Protein AF-A0A5J4TTJ8-F1 (afdb_monomer_lite)

pLDDT: mean 82.81, std 14.74, range [42.41, 96.12]

Organism: NCBI:txid222440

Foldseek 3Di:
DPDDDDPDDDPVVVVVVVVVVVCV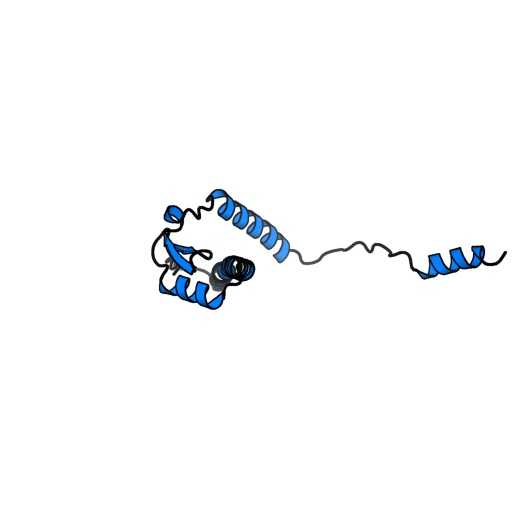LVVQCVVCVVLVHDSVLQVVCCVPPVPDPQWHQDSVVRDTDRCVVVVNDDDPVVVVVVVVVVCVVVVVVVPDPDDDDDDDPPPPVVVVVVVVVVVVPD

InterPro domains:
  IPR001844 Chaperonin Cpn60/GroEL [PTHR45633] (11-105)
  IPR002423 Chaperonin Cpn60/GroEL/TCP-1 family [PF00118] (11-102)
  IPR027413 GroEL-like equatorial domain superfamily [G3DSA:1.10.560.10] (2-104)
  IPR027413 GroEL-like equatorial domain superfamily [SSF48592] (6-100)

Structure (mmCIF, N/CA/C/O backbone):
data_AF-A0A5J4TTJ8-F1
#
_entry.id   AF-A0A5J4TTJ8-F1
#
loop_
_atom_site.group_PDB
_atom_site.id
_atom_site.type_symbol
_atom_site.label_atom_id
_atom_site.label_alt_id
_atom_site.label_comp_id
_atom_site.label_asym_id
_atom_site.label_entity_id
_atom_site.label_seq_id
_atom_site.pdbx_PDB_ins_code
_atom_site.Cartn_x
_atom_site.Cartn_y
_atom_site.Cartn_z
_atom_site.occupancy
_atom_site.B_iso_or_equiv
_atom_site.auth_seq_id
_atom_site.auth_comp_id
_atom_site.auth_asym_id
_atom_site.auth_atom_id
_atom_site.pdbx_PDB_model_num
ATOM 1 N N . LEU A 1 1 ? 5.135 -0.597 12.275 1.00 42.41 1 LEU A N 1
ATOM 2 C CA . LEU A 1 1 ? 6.526 -0.315 11.811 1.00 42.41 1 LEU A CA 1
ATOM 3 C C . LEU A 1 1 ? 7.182 -1.576 11.222 1.00 42.41 1 LEU A C 1
ATOM 5 O O . LEU A 1 1 ? 7.547 -2.473 11.972 1.00 42.41 1 LEU A O 1
ATOM 9 N N . PHE A 1 2 ? 7.329 -1.664 9.894 1.00 44.56 2 PHE A N 1
ATOM 10 C CA . PHE A 1 2 ? 7.952 -2.806 9.199 1.00 44.56 2 PHE A CA 1
ATOM 11 C C . PHE A 1 2 ? 9.466 -2.868 9.456 1.00 44.56 2 PHE A C 1
ATOM 13 O O . PHE A 1 2 ? 10.259 -2.269 8.729 1.00 44.56 2 PHE A O 1
ATOM 20 N N . ARG A 1 3 ? 9.886 -3.577 10.505 1.00 44.03 3 ARG A N 1
ATOM 21 C CA . ARG A 1 3 ? 11.300 -3.721 10.870 1.00 44.03 3 ARG A CA 1
ATOM 22 C C . ARG A 1 3 ? 11.711 -5.188 10.767 1.00 44.03 3 ARG A C 1
ATOM 24 O O . ARG A 1 3 ? 11.663 -5.922 11.744 1.00 44.03 3 ARG A O 1
ATOM 31 N N . THR A 1 4 ? 12.101 -5.605 9.564 1.00 47.59 4 THR A N 1
ATOM 32 C CA . THR A 1 4 ? 12.743 -6.908 9.338 1.00 47.59 4 THR A CA 1
ATOM 33 C C . THR A 1 4 ? 14.256 -6.728 9.326 1.00 47.59 4 THR A C 1
ATOM 35 O O . THR A 1 4 ? 14.787 -5.951 8.527 1.00 47.59 4 THR A O 1
ATOM 38 N N . THR A 1 5 ? 14.915 -7.441 10.236 1.00 55.84 5 THR A N 1
ATOM 39 C CA . THR A 1 5 ? 16.360 -7.667 10.342 1.00 55.84 5 THR A CA 1
ATOM 40 C C . THR A 1 5 ? 16.838 -8.444 9.119 1.00 55.84 5 THR A C 1
ATOM 42 O O . THR A 1 5 ? 16.422 -9.587 8.955 1.00 55.84 5 THR A O 1
ATOM 45 N N . ILE A 1 6 ? 17.666 -7.842 8.262 1.00 54.94 6 ILE A N 1
ATOM 46 C CA . ILE A 1 6 ? 18.455 -8.548 7.242 1.00 54.94 6 ILE A CA 1
ATOM 47 C C . ILE A 1 6 ? 19.762 -7.768 7.072 1.00 54.94 6 ILE A C 1
ATOM 49 O O . ILE A 1 6 ? 19.739 -6.597 6.690 1.00 54.94 6 ILE A O 1
ATOM 53 N N . ASP A 1 7 ? 20.860 -8.423 7.429 1.00 57.97 7 ASP A N 1
ATOM 54 C CA . ASP A 1 7 ? 22.238 -7.973 7.253 1.00 57.97 7 ASP A CA 1
ATOM 55 C C . ASP A 1 7 ? 22.674 -8.129 5.772 1.00 57.97 7 ASP A C 1
ATOM 57 O O . ASP A 1 7 ? 22.220 -9.050 5.094 1.00 57.97 7 ASP A O 1
ATOM 61 N N . ASP A 1 8 ? 23.556 -7.234 5.300 1.00 54.06 8 ASP A N 1
ATOM 62 C CA . ASP A 1 8 ? 24.273 -7.238 4.000 1.00 54.06 8 ASP A CA 1
ATOM 63 C C . ASP A 1 8 ? 23.472 -7.036 2.691 1.00 54.06 8 ASP A C 1
ATOM 65 O O . ASP A 1 8 ? 23.517 -7.853 1.774 1.00 54.06 8 ASP A O 1
ATOM 69 N N . TYR A 1 9 ? 22.831 -5.872 2.531 1.00 55.09 9 TYR A N 1
ATOM 70 C CA . TYR A 1 9 ? 22.408 -5.369 1.214 1.00 55.09 9 TYR A CA 1
ATOM 71 C C . TYR A 1 9 ? 23.386 -4.305 0.695 1.00 55.09 9 TYR A C 1
ATOM 73 O O . TYR A 1 9 ? 23.791 -3.409 1.446 1.00 55.09 9 TYR A O 1
ATOM 81 N N . ALA A 1 10 ? 23.746 -4.367 -0.593 1.00 69.75 10 ALA A N 1
ATOM 82 C CA . ALA A 1 10 ? 24.451 -3.264 -1.244 1.00 69.75 10 ALA A CA 1
ATOM 83 C C . ALA A 1 10 ? 23.554 -2.013 -1.189 1.00 69.75 10 ALA A C 1
ATOM 85 O O . ALA A 1 10 ? 22.332 -2.124 -1.249 1.00 69.75 10 ALA A O 1
ATOM 86 N N . ASN A 1 11 ? 24.139 -0.822 -1.051 1.00 78.62 11 ASN A N 1
ATOM 87 C CA . ASN A 1 11 ? 23.424 0.441 -0.799 1.00 78.62 11 ASN A CA 1
ATOM 88 C C . ASN A 1 11 ? 22.179 0.672 -1.699 1.00 78.62 11 ASN A C 1
ATOM 90 O O . ASN A 1 11 ? 21.182 1.239 -1.257 1.00 78.62 11 ASN A O 1
ATOM 94 N N . ASP A 1 12 ? 22.207 0.172 -2.935 1.00 81.00 12 ASP A N 1
ATOM 95 C CA . ASP A 1 12 ? 21.116 0.290 -3.911 1.00 81.00 12 ASP A CA 1
ATOM 96 C C . ASP A 1 12 ? 19.888 -0.576 -3.573 1.00 81.00 12 ASP A C 1
ATOM 98 O O . ASP A 1 12 ? 18.749 -0.168 -3.803 1.00 81.00 12 ASP A O 1
ATOM 102 N N . GLU A 1 13 ? 20.083 -1.755 -2.982 1.00 85.69 13 GLU A N 1
ATOM 103 C CA . GLU A 1 13 ? 18.986 -2.635 -2.559 1.00 85.69 13 GLU A CA 1
ATOM 104 C C . GLU A 1 13 ? 18.261 -2.063 -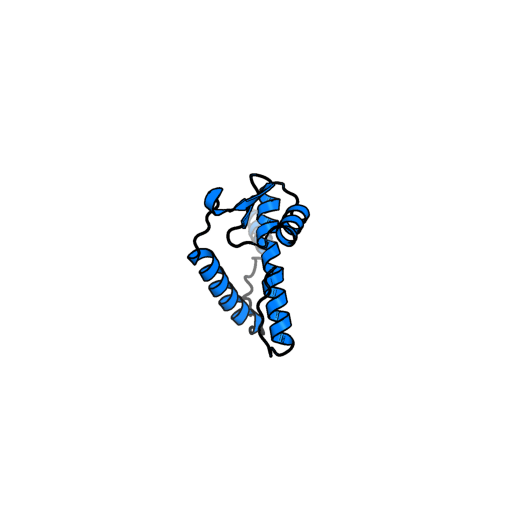1.333 1.00 85.69 13 GLU A C 1
ATOM 106 O O . GLU A 1 13 ? 17.035 -2.166 -1.228 1.00 85.69 13 GLU A O 1
ATOM 111 N N . LEU A 1 14 ? 18.996 -1.389 -0.440 1.00 86.88 14 LEU A N 1
ATOM 112 C CA . LEU A 1 14 ? 18.410 -0.637 0.673 1.00 86.88 14 LEU A CA 1
ATOM 113 C C . LEU A 1 14 ? 17.536 0.511 0.161 1.00 86.88 14 LEU A C 1
ATOM 115 O O . LEU A 1 14 ? 16.390 0.640 0.594 1.00 86.88 14 LEU A O 1
ATOM 119 N N . LEU A 1 15 ? 18.035 1.286 -0.804 1.00 88.00 15 LEU A N 1
ATOM 120 C CA . LEU A 1 15 ? 17.258 2.350 -1.438 1.00 88.00 15 LEU A CA 1
ATOM 121 C C . LEU A 1 15 ? 15.996 1.794 -2.119 1.00 88.00 15 LEU A C 1
ATOM 123 O O . LEU A 1 15 ? 14.902 2.330 -1.938 1.00 88.00 15 LEU A O 1
ATOM 127 N N . GLY A 1 16 ? 16.119 0.687 -2.858 1.00 88.56 16 GLY A N 1
ATOM 128 C CA . GLY A 1 16 ? 14.978 0.016 -3.485 1.00 88.56 16 GLY A CA 1
ATOM 129 C C . GLY A 1 16 ? 13.920 -0.422 -2.468 1.00 88.56 16 GLY A C 1
ATOM 130 O O . GLY A 1 16 ? 12.726 -0.181 -2.665 1.00 88.56 16 GLY A O 1
ATOM 131 N N . LYS A 1 17 ? 14.349 -1.003 -1.341 1.00 89.69 17 LYS A N 1
ATOM 132 C CA . LYS A 1 17 ? 13.462 -1.372 -0.228 1.00 89.69 17 LYS A CA 1
ATOM 133 C C . LYS A 1 17 ? 12.720 -0.158 0.331 1.00 89.69 17 LYS A C 1
ATOM 135 O O . LYS A 1 17 ? 11.509 -0.240 0.536 1.00 89.69 17 LYS A O 1
ATOM 140 N N . GLU A 1 18 ? 13.416 0.949 0.576 1.00 91.12 18 GLU A N 1
ATOM 141 C CA . GLU A 1 18 ? 12.795 2.174 1.092 1.00 91.12 18 GLU A CA 1
ATOM 142 C C . GLU A 1 18 ? 11.748 2.735 0.125 1.00 91.12 18 GLU A C 1
ATOM 144 O O . GLU A 1 18 ? 10.650 3.090 0.555 1.00 91.12 18 GLU A O 1
ATOM 149 N N . ILE A 1 19 ? 12.033 2.742 -1.181 1.00 91.50 19 ILE A N 1
ATOM 150 C CA . ILE A 1 19 ? 11.075 3.177 -2.209 1.00 91.50 19 ILE A CA 1
ATOM 151 C C . ILE A 1 19 ? 9.799 2.327 -2.157 1.00 91.50 19 ILE A C 1
ATOM 153 O O . ILE A 1 19 ? 8.693 2.873 -2.152 1.00 91.50 19 ILE A O 1
ATOM 157 N N . VAL A 1 20 ? 9.935 0.998 -2.081 1.00 91.38 20 VAL A N 1
ATOM 158 C CA . VAL A 1 20 ? 8.780 0.090 -2.011 1.00 91.38 20 VAL A CA 1
ATOM 159 C C . VAL A 1 20 ? 7.972 0.326 -0.737 1.00 91.38 20 VAL A C 1
ATOM 161 O O . VAL A 1 20 ? 6.748 0.429 -0.818 1.00 91.38 20 VAL A O 1
ATOM 164 N N . ILE A 1 21 ? 8.622 0.470 0.422 1.00 90.56 21 ILE A N 1
ATOM 165 C CA . ILE A 1 21 ? 7.931 0.752 1.691 1.00 90.56 21 ILE A CA 1
ATOM 166 C C . ILE A 1 21 ? 7.170 2.079 1.605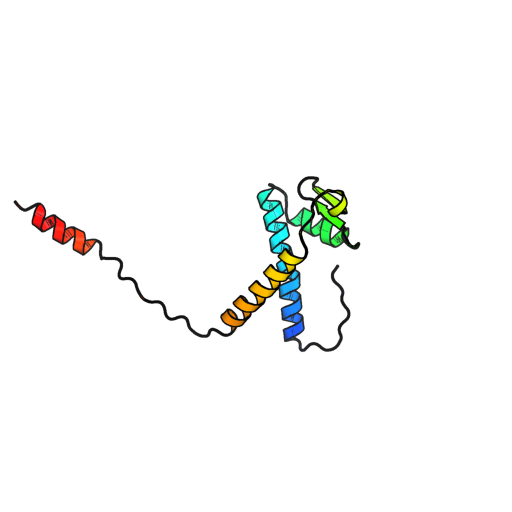 1.00 90.56 21 ILE A C 1
ATOM 168 O O . ILE A 1 21 ? 5.981 2.121 1.917 1.00 90.56 21 ILE A O 1
ATOM 172 N N . ASN A 1 22 ? 7.813 3.137 1.111 1.00 91.56 22 ASN A N 1
ATOM 173 C CA . ASN A 1 22 ? 7.196 4.457 0.985 1.00 91.56 22 ASN A CA 1
ATOM 174 C C . ASN A 1 22 ? 6.022 4.461 -0.008 1.00 91.56 22 ASN A C 1
ATOM 176 O O . ASN A 1 22 ? 5.061 5.211 0.164 1.00 91.56 22 ASN A O 1
ATOM 180 N N . SER A 1 23 ? 6.047 3.598 -1.026 1.00 92.69 23 SER A N 1
ATOM 181 C CA . SER A 1 23 ? 4.934 3.483 -1.976 1.00 92.69 23 SER A CA 1
ATOM 182 C C . SER A 1 23 ? 3.621 3.023 -1.324 1.00 92.69 23 SER A C 1
ATOM 184 O O . SER A 1 23 ? 2.545 3.351 -1.828 1.00 92.69 23 SER A O 1
ATOM 186 N N . LEU A 1 24 ? 3.678 2.336 -0.174 1.00 89.69 24 LEU A N 1
ATOM 187 C CA . LEU A 1 24 ? 2.495 1.851 0.548 1.00 89.69 24 LEU A CA 1
ATOM 188 C C . LEU A 1 24 ? 1.631 2.983 1.130 1.00 89.69 24 LEU A C 1
ATOM 190 O O . LEU A 1 24 ? 0.455 2.759 1.423 1.00 89.69 24 LEU A O 1
ATOM 194 N N . TYR A 1 25 ? 2.158 4.207 1.235 1.00 92.12 25 TYR A N 1
ATOM 195 C CA . TYR A 1 25 ? 1.357 5.374 1.613 1.00 92.12 25 TYR A CA 1
ATOM 196 C C . TYR A 1 25 ? 0.403 5.832 0.501 1.00 92.12 25 TYR A C 1
ATOM 198 O O . TYR A 1 25 ? -0.627 6.449 0.788 1.00 92.12 25 TYR A O 1
ATOM 206 N N . ALA A 1 26 ? 0.700 5.531 -0.767 1.00 94.25 26 ALA A N 1
ATOM 207 C CA . ALA A 1 26 ? -0.140 5.958 -1.884 1.00 94.25 26 ALA A CA 1
ATOM 208 C C . ALA A 1 26 ? -1.537 5.296 -1.867 1.00 94.25 26 ALA A C 1
ATOM 210 O O . ALA A 1 26 ? -2.523 6.031 -1.964 1.00 94.25 26 ALA A O 1
ATOM 211 N N . PRO A 1 27 ? -1.680 3.966 -1.665 1.00 91.88 27 PRO A N 1
ATOM 212 C CA . PRO A 1 27 ? -2.987 3.328 -1.518 1.00 91.88 27 PRO A CA 1
ATOM 213 C C . PRO A 1 27 ? -3.855 3.944 -0.417 1.00 91.88 27 PRO A C 1
ATOM 215 O O . PRO A 1 27 ? -4.991 4.330 -0.684 1.00 91.88 27 PRO A O 1
ATOM 218 N N . ILE A 1 28 ? -3.329 4.093 0.804 1.00 92.00 28 ILE A N 1
ATOM 219 C CA . ILE A 1 28 ? -4.112 4.644 1.920 1.00 92.00 28 ILE A CA 1
ATOM 220 C C . ILE A 1 28 ? -4.492 6.106 1.678 1.00 92.00 28 ILE A C 1
ATOM 222 O O . ILE A 1 28 ? -5.618 6.506 1.975 1.00 92.00 28 ILE A O 1
ATOM 226 N N . THR A 1 29 ? -3.596 6.879 1.059 1.00 94.81 29 THR A N 1
ATOM 227 C CA . THR A 1 29 ? -3.880 8.256 0.646 1.00 94.81 29 THR A CA 1
ATOM 228 C C . THR A 1 29 ? -5.055 8.297 -0.319 1.00 94.81 29 THR A C 1
ATOM 230 O O . THR A 1 29 ? -5.994 9.060 -0.104 1.00 94.81 29 THR A O 1
ATOM 233 N N . GLN A 1 30 ? -5.051 7.436 -1.337 1.00 96.12 30 GLN A N 1
ATOM 234 C CA . GLN A 1 30 ? -6.134 7.379 -2.313 1.00 96.12 30 GLN A CA 1
ATOM 235 C C . GLN A 1 30 ? -7.466 6.967 -1.673 1.00 96.12 30 GLN A C 1
ATOM 237 O O . GLN A 1 30 ? -8.497 7.559 -1.990 1.00 96.12 30 GLN A O 1
ATOM 242 N N . ILE A 1 31 ? -7.460 5.996 -0.754 1.00 93.44 31 ILE A N 1
ATOM 243 C CA . ILE A 1 31 ? -8.674 5.580 -0.033 1.00 93.44 31 ILE A CA 1
ATOM 244 C C . ILE A 1 31 ? -9.218 6.745 0.806 1.00 93.44 31 ILE A C 1
ATOM 246 O O . ILE A 1 31 ? -10.417 7.012 0.766 1.00 93.44 31 ILE A O 1
ATOM 250 N N . CYS A 1 32 ? -8.350 7.471 1.518 1.00 94.56 32 CYS A N 1
ATOM 251 C CA . CYS A 1 32 ? -8.753 8.628 2.317 1.00 94.56 32 CYS A CA 1
ATOM 252 C C . CYS A 1 32 ? -9.348 9.741 1.450 1.00 94.56 32 CYS A C 1
ATOM 254 O O . CYS A 1 32 ? -10.417 10.249 1.777 1.00 94.56 32 CYS A O 1
ATOM 256 N N . LEU A 1 33 ? -8.705 10.074 0.326 1.00 95.69 33 LEU A N 1
ATOM 257 C CA . LEU A 1 33 ? -9.208 11.083 -0.611 1.00 95.69 33 LEU A CA 1
ATOM 258 C C . LEU A 1 33 ? -10.572 10.697 -1.191 1.00 95.69 33 LEU A C 1
ATOM 260 O O . LEU A 1 33 ? -11.462 11.535 -1.256 1.00 95.69 33 LEU A O 1
ATOM 264 N N . ASN A 1 34 ? -10.767 9.425 -1.548 1.00 94.88 34 ASN A N 1
ATOM 265 C CA . ASN A 1 34 ? -12.055 8.932 -2.045 1.00 94.88 34 ASN A CA 1
ATOM 266 C C . ASN A 1 34 ? -13.173 8.984 -0.985 1.00 94.88 34 ASN A C 1
ATOM 268 O O . ASN A 1 34 ? -14.347 8.916 -1.339 1.00 94.88 34 ASN A O 1
ATOM 272 N N . ALA A 1 35 ? -12.815 9.060 0.298 1.00 93.62 35 ALA A N 1
ATOM 273 C CA . ALA A 1 35 ? -13.736 9.113 1.429 1.00 93.62 35 ALA A CA 1
ATOM 274 C C . ALA A 1 35 ? -13.807 10.506 2.088 1.00 93.62 35 ALA A C 1
ATOM 276 O O . ALA A 1 35 ? -14.310 10.619 3.210 1.00 93.62 35 ALA A O 1
ATOM 277 N N . ASP A 1 36 ? -13.268 11.544 1.432 1.00 94.06 36 ASP A N 1
ATOM 278 C CA . ASP A 1 36 ? -13.168 12.916 1.950 1.00 94.06 36 ASP A CA 1
ATOM 279 C C . ASP A 1 36 ? -12.509 13.000 3.349 1.00 94.06 36 ASP A C 1
ATOM 281 O O . ASP A 1 36 ? -12.889 13.802 4.207 1.00 94.06 36 ASP A O 1
ATOM 285 N N . LYS A 1 37 ? -11.512 12.144 3.610 1.00 93.38 37 LYS A N 1
ATOM 286 C CA . LYS A 1 37 ? -10.714 12.115 4.850 1.00 93.38 37 LYS A CA 1
ATOM 287 C C . LYS A 1 37 ? -9.328 12.714 4.639 1.00 93.38 37 LYS A C 1
ATOM 289 O O . LYS A 1 37 ? -8.793 12.694 3.534 1.00 93.38 37 LYS A O 1
ATOM 294 N N . ASN A 1 38 ? -8.717 13.203 5.722 1.00 94.06 38 ASN A N 1
ATOM 295 C CA . ASN A 1 38 ? -7.345 13.710 5.705 1.00 94.06 38 ASN A CA 1
ATOM 296 C C . ASN A 1 38 ? -6.333 12.542 5.681 1.00 94.06 38 ASN A C 1
ATOM 298 O O . ASN A 1 38 ? -6.237 11.814 6.672 1.00 94.06 38 ASN A O 1
ATOM 302 N N . PRO A 1 39 ? -5.534 12.378 4.608 1.00 94.62 39 PRO A N 1
ATOM 303 C CA . PRO A 1 39 ? -4.551 11.298 4.521 1.00 94.62 39 PRO A CA 1
ATOM 304 C C . PRO A 1 39 ? -3.447 11.371 5.581 1.00 94.62 39 PRO A C 1
ATOM 306 O O . PRO A 1 39 ? -2.996 10.342 6.073 1.00 94.62 39 PRO A O 1
ATOM 309 N N . GLY A 1 40 ? -3.009 12.580 5.944 1.00 94.31 40 GLY A N 1
ATOM 310 C CA . GLY A 1 40 ? -1.917 12.777 6.899 1.00 94.31 40 GLY A CA 1
ATOM 311 C C . GLY A 1 40 ? -2.290 12.333 8.311 1.00 94.31 40 GLY A C 1
ATOM 312 O O . GLY A 1 40 ? -1.464 11.753 9.010 1.00 94.31 40 GLY A O 1
ATOM 313 N N . GLU A 1 41 ? -3.546 12.542 8.710 1.00 93.25 41 GLU A N 1
ATOM 314 C CA . GLU A 1 41 ? -4.059 12.048 9.990 1.00 93.25 41 GLU A CA 1
ATOM 315 C C . GLU A 1 41 ? -4.108 10.515 10.016 1.00 93.25 41 GLU A C 1
ATOM 317 O O . GLU A 1 41 ? -3.640 9.906 10.977 1.00 93.25 41 GLU A O 1
ATOM 322 N N . ALA A 1 42 ? -4.605 9.890 8.944 1.00 92.69 42 ALA A N 1
ATOM 323 C CA . ALA A 1 42 ? -4.652 8.435 8.824 1.00 92.69 42 ALA A CA 1
ATOM 324 C C . ALA A 1 42 ? -3.248 7.812 8.883 1.00 92.69 42 ALA A C 1
ATOM 326 O O . ALA A 1 42 ? -3.020 6.870 9.639 1.00 92.69 42 ALA A O 1
ATOM 327 N N . ILE A 1 43 ? -2.290 8.368 8.133 1.00 93.56 43 I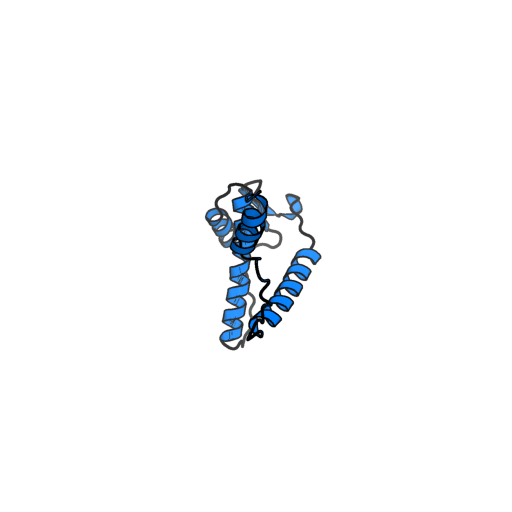LE A N 1
ATOM 328 C CA . ILE A 1 43 ? -0.894 7.906 8.125 1.00 93.56 43 ILE A CA 1
ATOM 329 C C . ILE A 1 43 ? -0.274 8.036 9.517 1.00 93.56 43 ILE A C 1
ATOM 331 O O . ILE A 1 43 ? 0.311 7.074 10.009 1.00 93.56 43 ILE A O 1
ATOM 335 N N . TYR A 1 44 ? -0.459 9.178 10.183 1.00 93.38 44 TYR A N 1
ATOM 336 C CA . TYR A 1 44 ? 0.049 9.386 11.537 1.00 93.38 44 TYR A CA 1
ATOM 337 C C . TYR A 1 44 ? -0.499 8.351 12.532 1.00 93.38 44 TYR A C 1
ATOM 339 O O . TYR A 1 44 ? 0.264 7.788 13.317 1.00 93.38 44 TYR A O 1
ATOM 347 N N . GLN A 1 45 ? -1.805 8.065 12.487 1.00 91.81 45 GLN A N 1
ATOM 348 C CA . GLN A 1 45 ? -2.418 7.044 13.343 1.00 91.81 45 GLN A CA 1
ATOM 349 C C . GLN A 1 45 ? -1.875 5.641 13.034 1.00 91.81 45 GLN A C 1
ATOM 351 O O . GLN A 1 45 ? -1.574 4.887 13.955 1.00 91.81 45 GLN A O 1
ATOM 356 N N . ILE A 1 46 ? -1.693 5.297 11.754 1.00 91.12 46 ILE A N 1
ATOM 357 C CA . ILE A 1 46 ? -1.117 4.004 11.352 1.00 91.12 46 ILE A CA 1
ATOM 358 C C . ILE A 1 46 ? 0.314 3.862 11.879 1.00 91.12 46 ILE A C 1
ATOM 360 O O . ILE A 1 46 ? 0.667 2.838 12.456 1.00 91.12 46 ILE A O 1
ATOM 364 N N . GLU A 1 47 ? 1.158 4.875 11.700 1.00 90.19 47 GLU A N 1
ATOM 365 C CA . GLU A 1 47 ? 2.556 4.806 12.134 1.00 90.19 47 GLU A CA 1
ATOM 366 C C . GLU A 1 47 ? 2.701 4.679 13.648 1.00 90.19 47 GLU A C 1
ATOM 368 O O . GLU A 1 47 ? 3.618 4.007 14.128 1.00 90.19 47 GLU A O 1
ATOM 373 N N . LYS A 1 48 ? 1.797 5.327 14.384 1.00 89.56 48 LYS A N 1
ATOM 374 C CA . LYS A 1 48 ? 1.830 5.396 15.840 1.00 89.56 48 LYS A CA 1
ATOM 375 C C . LYS A 1 48 ? 1.207 4.175 16.512 1.00 89.56 48 LYS A C 1
ATOM 377 O O . LYS A 1 48 ? 1.799 3.643 17.446 1.00 89.56 48 LYS A O 1
ATOM 382 N N . ASP A 1 49 ? 0.028 3.766 16.053 1.00 86.88 49 ASP A N 1
ATOM 383 C CA . ASP A 1 49 ? -0.866 2.870 16.796 1.00 86.88 49 ASP A CA 1
ATOM 384 C C . ASP A 1 49 ? -1.076 1.515 16.082 1.00 86.88 49 ASP A C 1
ATOM 386 O O . ASP A 1 49 ? -1.814 0.663 16.570 1.00 86.88 49 ASP A O 1
ATOM 390 N N . CYS A 1 50 ? -0.437 1.295 14.924 1.00 83.44 50 CYS A N 1
ATOM 391 C CA . CYS A 1 50 ? -0.545 0.061 14.143 1.00 83.44 50 CYS A CA 1
ATOM 392 C C . CYS A 1 50 ? 0.746 -0.774 14.234 1.00 83.44 50 CYS A C 1
ATOM 394 O O . CYS A 1 50 ? 1.599 -0.806 13.335 1.00 83.44 50 CYS A O 1
ATOM 396 N N . ASP A 1 51 ? 0.915 -1.426 15.381 1.00 83.19 51 ASP A N 1
ATOM 397 C CA . ASP A 1 51 ? 2.044 -2.300 15.718 1.00 83.19 51 ASP A CA 1
ATOM 398 C C . ASP A 1 51 ? 1.660 -3.788 15.805 1.00 83.19 51 ASP A C 1
ATOM 400 O O . ASP A 1 51 ? 2.539 -4.652 15.779 1.00 83.19 51 ASP A O 1
ATOM 404 N N . GLN A 1 52 ? 0.361 -4.090 15.844 1.00 87.06 52 GLN A N 1
ATOM 405 C CA . GLN A 1 52 ? -0.184 -5.443 15.937 1.00 87.06 52 GLN A CA 1
ATOM 406 C C . GLN A 1 52 ? -0.700 -5.956 14.591 1.00 87.06 52 GLN A C 1
ATOM 408 O O . GLN A 1 52 ? -1.261 -5.216 13.783 1.00 87.06 52 GLN A O 1
ATOM 413 N N . GLU A 1 53 ? -0.538 -7.260 14.359 1.00 85.44 53 GLU A N 1
ATOM 414 C CA . GLU A 1 53 ? -1.074 -7.920 13.170 1.00 85.44 53 GLU A CA 1
ATOM 415 C C . GLU A 1 53 ? -2.608 -7.810 13.130 1.00 85.44 53 GLU A C 1
ATOM 417 O O . GLU A 1 53 ? -3.283 -7.927 14.151 1.00 85.44 53 GLU A O 1
ATOM 422 N N . GLY A 1 54 ? -3.160 -7.555 11.942 1.00 86.19 54 GLY A N 1
ATOM 423 C CA . GLY A 1 54 ? -4.605 -7.442 11.723 1.00 86.19 54 GLY A CA 1
ATOM 424 C C . GLY A 1 54 ? -5.219 -6.093 12.108 1.00 86.19 54 GLY A C 1
ATOM 425 O O . GLY A 1 54 ? -6.334 -5.801 11.672 1.00 86.19 54 GLY A O 1
ATOM 426 N N . PHE A 1 55 ? -4.507 -5.243 12.852 1.00 90.38 55 PHE A N 1
ATOM 427 C CA . PHE A 1 55 ? -4.923 -3.861 13.074 1.00 90.38 55 PHE A CA 1
ATOM 428 C C . PHE A 1 55 ? -4.628 -3.000 11.848 1.00 90.38 55 PHE A C 1
ATOM 430 O O . PHE A 1 55 ? -3.677 -3.239 11.104 1.00 90.38 55 PHE A O 1
ATOM 437 N N . GLY A 1 56 ? -5.466 -1.994 11.630 1.00 90.94 56 GLY A N 1
ATOM 438 C CA . GLY A 1 56 ? -5.320 -1.040 10.542 1.00 90.94 56 GLY A CA 1
ATOM 439 C C . GLY A 1 56 ? -6.284 0.125 10.695 1.00 90.94 56 GLY A C 1
ATOM 440 O O . GLY A 1 56 ? -7.139 0.136 11.579 1.00 90.94 56 GLY A O 1
ATOM 441 N N . TYR A 1 57 ? -6.132 1.124 9.834 1.00 92.19 57 TYR A N 1
ATOM 442 C CA . TYR A 1 57 ? -7.010 2.286 9.830 1.00 92.19 57 TYR A CA 1
ATOM 443 C C . TYR A 1 57 ? -8.267 2.006 9.009 1.00 92.19 57 TYR A C 1
ATOM 445 O O . TYR A 1 57 ? -8.204 1.810 7.793 1.00 92.19 57 TYR A O 1
ATOM 453 N N . ASN A 1 58 ? -9.419 2.012 9.673 1.00 93.88 58 ASN A N 1
ATOM 454 C CA . ASN A 1 58 ? -10.708 1.937 9.009 1.00 93.88 58 ASN A CA 1
ATOM 455 C C . ASN A 1 58 ? -11.181 3.348 8.640 1.00 93.88 58 ASN A C 1
ATOM 457 O O . ASN A 1 58 ? -11.536 4.158 9.496 1.00 93.88 58 ASN A O 1
ATOM 461 N N . VAL A 1 59 ? -11.224 3.628 7.337 1.00 91.69 59 VAL A N 1
ATOM 462 C CA . VAL A 1 59 ? -11.584 4.948 6.792 1.00 91.69 59 VAL A CA 1
ATOM 463 C C . VAL A 1 59 ? -13.054 5.310 7.044 1.00 91.69 59 VAL A C 1
ATOM 465 O O . VAL A 1 59 ? -13.397 6.488 7.161 1.00 91.69 59 VAL A O 1
ATOM 468 N N . ILE A 1 60 ? -13.927 4.306 7.177 1.00 90.12 60 ILE A N 1
ATOM 469 C CA . ILE A 1 60 ? -15.358 4.502 7.440 1.00 90.12 60 ILE A CA 1
ATOM 470 C C . ILE A 1 60 ? -15.561 4.988 8.878 1.00 90.12 60 ILE A C 1
ATOM 472 O O . ILE A 1 60 ? -16.285 5.958 9.111 1.00 90.12 60 ILE A O 1
ATOM 476 N N . THR A 1 61 ? -14.910 4.336 9.845 1.00 91.69 61 THR A N 1
ATOM 477 C CA . THR A 1 61 ? -15.049 4.648 11.279 1.00 91.69 61 THR A CA 1
ATOM 478 C C . THR A 1 61 ? -14.048 5.700 11.766 1.00 91.69 61 THR A C 1
ATOM 480 O O . THR A 1 61 ? -14.254 6.264 12.842 1.00 91.69 61 THR A O 1
ATOM 483 N N . ASN A 1 62 ? -13.021 6.009 10.964 1.00 90.62 62 ASN A N 1
ATOM 484 C CA . ASN A 1 62 ? -11.905 6.908 11.275 1.00 90.62 62 ASN A CA 1
ATOM 485 C C . ASN A 1 62 ? -11.129 6.478 12.536 1.00 90.62 62 ASN A C 1
ATOM 487 O O . ASN A 1 62 ? -10.865 7.299 13.417 1.00 90.62 62 ASN A O 1
ATOM 491 N N . LYS A 1 63 ? -10.841 5.176 12.666 1.00 91.44 63 LYS A N 1
ATOM 492 C CA . LYS A 1 63 ? -10.184 4.584 13.845 1.00 91.44 63 LYS A CA 1
ATOM 493 C C . LYS A 1 63 ? -9.195 3.489 13.464 1.00 91.44 63 LYS A C 1
ATOM 495 O O . LYS A 1 63 ? -9.351 2.836 12.434 1.00 91.44 63 LYS A O 1
ATOM 500 N N . ILE A 1 64 ? -8.229 3.257 14.350 1.00 93.31 64 ILE A N 1
ATOM 501 C CA . ILE A 1 64 ? -7.385 2.061 14.337 1.00 93.31 64 ILE A CA 1
ATOM 502 C C . ILE A 1 64 ? -8.135 0.929 15.035 1.00 93.31 64 ILE A C 1
ATOM 504 O O . ILE A 1 64 ? -8.485 1.036 16.211 1.00 93.31 64 ILE A O 1
ATOM 508 N N . GLU A 1 65 ? -8.401 -0.145 14.304 1.00 94.25 65 GLU A N 1
ATOM 509 C CA . GLU A 1 65 ? -9.111 -1.319 14.809 1.00 94.25 65 GLU A CA 1
ATOM 510 C C . GLU A 1 65 ? -8.681 -2.582 14.063 1.00 94.25 65 GLU A C 1
ATOM 512 O O . GLU A 1 65 ? -8.006 -2.515 13.033 1.00 94.25 65 GLU A O 1
ATOM 517 N N . HIS A 1 66 ? -9.049 -3.747 14.593 1.00 93.50 66 HIS A N 1
ATOM 518 C CA . HIS A 1 66 ? -8.798 -5.013 13.919 1.00 93.50 66 HIS A CA 1
ATOM 519 C C . HIS A 1 66 ? -9.693 -5.111 12.672 1.00 93.50 66 HIS A C 1
ATOM 521 O O . HIS A 1 66 ? -10.917 -5.224 12.776 1.00 93.50 66 HIS A O 1
ATOM 527 N N . LEU A 1 67 ? -9.095 -5.034 11.480 1.00 91.69 67 LEU A N 1
ATOM 528 C CA . LEU A 1 67 ? -9.833 -4.849 10.224 1.00 91.69 67 LEU A CA 1
ATOM 529 C C . LEU A 1 67 ? -10.702 -6.058 9.861 1.00 91.69 67 LEU A C 1
ATOM 531 O O . LEU A 1 67 ? -11.778 -5.889 9.290 1.00 91.69 67 LEU A O 1
ATOM 535 N N . ILE A 1 68 ? -10.279 -7.266 10.246 1.00 90.69 68 ILE A N 1
ATOM 536 C CA . ILE A 1 68 ? -11.069 -8.485 10.026 1.00 90.69 68 ILE A CA 1
ATOM 537 C C . ILE A 1 68 ? -12.366 -8.432 10.840 1.00 90.69 68 ILE A C 1
ATOM 539 O O . ILE A 1 68 ? -13.433 -8.722 10.302 1.00 90.69 68 ILE A O 1
ATOM 543 N N . ASP A 1 69 ? -12.289 -8.003 12.103 1.00 92.12 69 ASP A N 1
ATOM 544 C CA . ASP A 1 69 ? -13.462 -7.912 12.982 1.00 92.12 69 ASP A CA 1
ATOM 545 C C . ASP A 1 69 ? -14.392 -6.770 12.554 1.00 92.12 69 ASP A C 1
ATOM 547 O O . ASP A 1 69 ? -15.612 -6.882 12.664 1.00 92.12 69 ASP A O 1
ATOM 551 N N . ALA A 1 70 ? -13.822 -5.697 11.995 1.00 91.75 70 ALA A N 1
ATOM 552 C CA . ALA A 1 70 ? -14.560 -4.591 11.388 1.00 91.75 70 ALA A CA 1
ATOM 553 C C . ALA A 1 70 ? -15.187 -4.939 10.018 1.00 91.75 70 ALA A C 1
ATOM 555 O O . ALA A 1 70 ? -15.891 -4.112 9.435 1.00 91.75 70 ALA A O 1
ATOM 556 N N . GLY A 1 71 ? -14.948 -6.147 9.490 1.00 90.75 71 GLY A N 1
ATOM 557 C CA . GLY A 1 71 ? -15.488 -6.614 8.208 1.00 90.75 71 GLY A CA 1
ATOM 558 C C . GLY A 1 71 ? -14.765 -6.069 6.971 1.00 90.75 71 GLY A C 1
ATOM 559 O O . GLY A 1 71 ? -15.258 -6.228 5.853 1.00 90.75 71 GLY A O 1
ATOM 560 N N . VAL A 1 72 ? -13.597 -5.449 7.146 1.00 88.56 72 VAL A N 1
ATOM 561 C CA . VAL A 1 72 ? -12.744 -4.927 6.072 1.00 88.56 72 VAL A CA 1
ATOM 562 C C . VAL A 1 72 ? -11.698 -5.991 5.727 1.00 88.56 72 VAL A C 1
ATOM 564 O O . VAL A 1 72 ? -10.612 -6.037 6.301 1.00 88.56 72 VAL A O 1
ATOM 567 N N . ILE A 1 73 ? -12.049 -6.899 4.811 1.00 88.56 73 ILE A N 1
ATOM 568 C CA . ILE A 1 73 ? -11.236 -8.077 4.477 1.00 88.56 73 ILE A CA 1
ATOM 569 C C . ILE A 1 73 ? -10.770 -8.003 3.024 1.00 88.56 73 ILE A C 1
ATOM 571 O O . ILE A 1 73 ? -11.579 -8.135 2.106 1.00 88.56 73 ILE A O 1
ATOM 575 N N . ASP A 1 74 ? -9.454 -7.910 2.826 1.00 86.25 74 ASP A N 1
ATOM 576 C CA . ASP A 1 74 ? -8.831 -8.041 1.509 1.00 86.25 74 ASP A CA 1
ATOM 577 C C . ASP A 1 74 ? -8.263 -9.456 1.295 1.00 86.25 74 ASP A C 1
ATOM 579 O O . ASP A 1 74 ? -7.465 -9.950 2.101 1.00 86.25 74 ASP A O 1
ATOM 583 N N . PRO A 1 75 ? -8.614 -10.149 0.194 1.00 84.38 75 PRO A N 1
ATOM 584 C CA . PRO A 1 75 ? -8.040 -11.454 -0.099 1.00 84.38 75 PRO A CA 1
ATOM 585 C C . PRO A 1 75 ? -6.528 -11.363 -0.351 1.00 84.38 75 PRO A C 1
ATOM 587 O O . PRO A 1 75 ? -6.079 -10.696 -1.284 1.00 84.38 75 PRO A O 1
ATOM 590 N N . LYS A 1 76 ? -5.729 -12.151 0.383 1.00 85.50 76 LYS A N 1
ATOM 591 C CA . LYS A 1 76 ? -4.252 -12.199 0.260 1.00 85.50 76 LYS A CA 1
ATOM 592 C C . LYS A 1 76 ? -3.740 -12.363 -1.180 1.00 85.50 76 LYS A C 1
ATOM 594 O O . LYS A 1 76 ? -2.684 -11.843 -1.536 1.00 85.50 76 LYS A O 1
ATOM 599 N N . LYS A 1 77 ? -4.477 -13.094 -2.024 1.00 88.06 77 LYS A N 1
ATOM 600 C CA . LYS A 1 77 ? -4.118 -13.306 -3.435 1.00 88.06 77 LYS A CA 1
ATOM 601 C C . LYS A 1 77 ? -4.085 -11.993 -4.225 1.00 88.06 77 LYS A C 1
ATOM 603 O O . LYS A 1 77 ? -3.241 -11.872 -5.105 1.00 88.06 77 LYS A O 1
ATOM 608 N N . VAL A 1 78 ? -4.966 -11.041 -3.921 1.00 92.38 78 VAL A N 1
ATOM 609 C CA . VAL A 1 78 ? -5.080 -9.771 -4.652 1.00 92.38 78 VAL A CA 1
ATOM 610 C C . VAL A 1 78 ? -3.814 -8.942 -4.465 1.00 92.38 78 VAL A C 1
ATOM 612 O O . VAL A 1 78 ? -3.154 -8.627 -5.451 1.00 92.38 78 VAL A O 1
ATOM 615 N N . ALA A 1 79 ? -3.419 -8.687 -3.214 1.00 88.62 79 ALA A N 1
ATOM 616 C CA . ALA A 1 79 ? -2.220 -7.909 -2.905 1.00 88.62 79 ALA A CA 1
ATOM 617 C C . ALA A 1 79 ? -0.946 -8.549 -3.482 1.00 88.62 79 ALA A C 1
ATOM 619 O O . ALA A 1 79 ? -0.115 -7.863 -4.074 1.00 88.62 79 ALA A O 1
ATOM 620 N N . ARG A 1 80 ? -0.819 -9.881 -3.381 1.00 90.88 80 ARG A N 1
ATOM 621 C CA . ARG A 1 80 ? 0.334 -10.604 -3.932 1.00 90.88 80 ARG A CA 1
ATOM 622 C C . ARG A 1 80 ? 0.425 -10.473 -5.453 1.00 90.88 80 ARG A C 1
ATOM 624 O O . ARG A 1 80 ? 1.472 -10.102 -5.966 1.00 90.88 80 ARG A O 1
ATOM 631 N N . VAL A 1 81 ? -0.664 -10.772 -6.163 1.00 94.31 81 VAL A N 1
ATOM 632 C CA . VAL A 1 81 ? -0.675 -10.738 -7.635 1.00 94.31 81 VAL A CA 1
ATOM 633 C C . VAL A 1 81 ? -0.465 -9.312 -8.148 1.00 94.31 81 VAL A C 1
ATOM 635 O O . VAL A 1 81 ? 0.234 -9.119 -9.139 1.00 94.31 81 VAL A O 1
ATOM 638 N N . ALA A 1 82 ? -1.021 -8.306 -7.466 1.00 91.75 82 ALA A N 1
ATOM 639 C CA . ALA A 1 82 ? -0.790 -6.906 -7.808 1.00 91.75 82 ALA A CA 1
ATOM 640 C C . ALA A 1 82 ? 0.700 -6.539 -7.727 1.00 91.75 82 ALA A C 1
ATOM 642 O O . ALA A 1 82 ? 1.232 -5.947 -8.666 1.00 91.75 82 ALA A O 1
ATOM 643 N N . LEU A 1 83 ? 1.382 -6.941 -6.649 1.00 91.06 83 LEU A N 1
ATOM 644 C CA . LEU A 1 83 ? 2.808 -6.674 -6.466 1.00 91.06 83 LEU 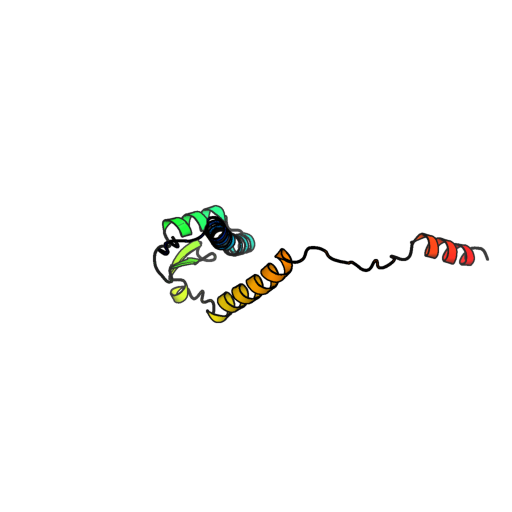A CA 1
ATOM 645 C C . LEU A 1 83 ? 3.677 -7.408 -7.498 1.00 91.06 83 LEU A C 1
ATOM 647 O O . LEU A 1 83 ? 4.568 -6.800 -8.086 1.00 91.06 83 LEU A O 1
ATOM 651 N N . GLU A 1 84 ? 3.401 -8.690 -7.750 1.00 93.75 84 GLU A N 1
ATOM 652 C CA . GLU A 1 84 ? 4.123 -9.498 -8.746 1.00 93.75 84 GLU A CA 1
ATOM 653 C C . GLU A 1 84 ? 4.012 -8.887 -10.154 1.00 93.75 84 GLU A C 1
ATOM 655 O O . GLU A 1 84 ? 5.018 -8.715 -10.848 1.00 93.75 84 GLU A O 1
ATOM 660 N N . ASN A 1 85 ? 2.801 -8.486 -10.555 1.00 93.62 85 ASN A N 1
ATOM 661 C CA . ASN A 1 85 ? 2.568 -7.845 -11.848 1.00 93.62 85 ASN A CA 1
ATOM 662 C C . ASN A 1 85 ? 3.260 -6.477 -11.940 1.00 93.62 85 ASN A C 1
ATOM 664 O O . ASN A 1 85 ? 3.866 -6.166 -12.967 1.00 93.62 85 ASN A O 1
ATOM 668 N N . ALA A 1 86 ? 3.199 -5.672 -10.874 1.00 92.50 86 ALA A N 1
ATOM 669 C CA . ALA A 1 86 ? 3.865 -4.373 -10.826 1.00 92.50 86 ALA A CA 1
ATOM 670 C C . ALA A 1 86 ? 5.385 -4.519 -10.978 1.00 92.50 86 ALA A C 1
ATOM 672 O O . ALA A 1 86 ? 5.982 -3.836 -11.810 1.00 92.50 86 ALA A O 1
ATOM 673 N N . ALA A 1 87 ? 6.002 -5.453 -10.249 1.00 92.44 87 ALA A N 1
ATOM 674 C CA . ALA A 1 87 ? 7.436 -5.714 -10.337 1.00 92.44 87 ALA A CA 1
ATOM 675 C C . ALA A 1 87 ? 7.861 -6.155 -11.749 1.00 92.44 87 ALA A C 1
ATOM 677 O O . ALA A 1 87 ? 8.871 -5.680 -12.265 1.00 92.44 87 ALA A O 1
ATOM 678 N N . SER A 1 88 ? 7.071 -7.010 -12.407 1.00 94.25 88 SER A N 1
ATOM 679 C CA . SER A 1 88 ? 7.351 -7.463 -13.776 1.00 94.25 88 SER A CA 1
ATOM 680 C C . SER A 1 88 ? 7.329 -6.316 -14.798 1.00 94.25 88 SER A C 1
ATOM 682 O O . SER A 1 88 ? 8.244 -6.198 -15.622 1.00 94.25 88 SER A O 1
ATOM 684 N N . ILE A 1 89 ? 6.316 -5.444 -14.723 1.00 94.88 89 ILE A N 1
ATOM 685 C CA . ILE A 1 89 ? 6.184 -4.287 -15.620 1.00 94.88 89 ILE A CA 1
ATOM 686 C C . ILE A 1 89 ? 7.302 -3.275 -15.356 1.00 94.88 89 ILE A C 1
ATOM 688 O O . ILE A 1 89 ? 7.954 -2.832 -16.300 1.00 94.88 89 ILE A O 1
ATOM 692 N N . VAL A 1 90 ? 7.555 -2.934 -14.089 1.00 92.06 90 VAL A N 1
ATOM 693 C CA . VAL A 1 90 ? 8.586 -1.956 -13.708 1.00 92.06 90 VAL A CA 1
ATOM 694 C C . VAL A 1 90 ? 9.981 -2.450 -14.083 1.00 92.06 90 VAL A C 1
ATOM 696 O O . VAL A 1 90 ? 10.767 -1.665 -14.601 1.00 92.06 90 VAL A O 1
ATOM 699 N N . GLY A 1 91 ? 10.274 -3.741 -13.909 1.00 92.19 91 GLY A N 1
ATOM 700 C CA . GLY A 1 91 ? 11.548 -4.320 -14.338 1.00 92.19 91 GLY A CA 1
ATOM 701 C C . GLY A 1 91 ? 11.787 -4.137 -15.836 1.00 92.19 91 GLY A C 1
ATOM 702 O O . GLY A 1 91 ? 12.846 -3.663 -16.235 1.00 92.19 91 GLY A O 1
ATOM 703 N N . SER A 1 92 ? 10.773 -4.421 -16.658 1.00 91.56 92 SER A N 1
ATOM 704 C CA . SER A 1 92 ? 10.864 -4.222 -18.111 1.00 91.56 92 SER A CA 1
ATOM 705 C C . SER A 1 92 ? 10.993 -2.739 -18.477 1.00 91.56 92 SER A C 1
ATOM 707 O O . SER A 1 92 ? 11.782 -2.380 -19.351 1.00 91.56 92 SER A O 1
ATOM 709 N N . LEU A 1 93 ? 10.241 -1.869 -17.795 1.00 92.62 93 LEU A N 1
ATOM 710 C CA . LEU A 1 93 ? 10.245 -0.424 -18.024 1.00 92.62 93 LEU A CA 1
ATOM 711 C C . LEU A 1 93 ? 11.606 0.208 -17.704 1.00 92.62 93 LEU A C 1
ATOM 713 O O . LEU A 1 93 ? 12.108 0.980 -18.512 1.00 92.62 93 LEU A O 1
ATOM 717 N N . LEU A 1 94 ? 12.213 -0.137 -16.565 1.00 90.62 94 LEU A N 1
ATOM 718 C CA . LEU A 1 94 ? 13.498 0.422 -16.132 1.00 90.62 94 LEU A CA 1
ATOM 719 C C . LEU A 1 94 ? 14.663 0.029 -17.049 1.00 90.62 94 LEU A C 1
ATOM 721 O O . LEU A 1 94 ? 15.625 0.779 -17.149 1.00 90.62 94 LEU A O 1
ATOM 725 N N . THR A 1 95 ? 14.575 -1.119 -17.726 1.00 92.25 95 THR A N 1
ATOM 726 C CA . THR A 1 95 ? 15.579 -1.566 -18.709 1.00 92.25 95 THR A CA 1
ATOM 727 C C . THR A 1 95 ? 15.264 -1.133 -20.143 1.00 92.25 95 THR A C 1
ATOM 729 O O . THR A 1 95 ? 15.984 -1.492 -21.075 1.00 92.25 95 THR A O 1
ATOM 732 N N . THR A 1 96 ? 14.147 -0.433 -20.361 1.00 90.81 96 THR A N 1
ATOM 733 C CA . THR A 1 96 ? 13.763 0.046 -21.691 1.00 90.81 96 THR A CA 1
ATOM 734 C C . THR A 1 96 ? 14.445 1.382 -21.969 1.00 90.81 96 THR A C 1
ATOM 736 O O . THR A 1 96 ? 14.004 2.427 -21.508 1.00 90.81 96 THR A O 1
ATOM 739 N N . GLU A 1 97 ? 15.500 1.354 -22.779 1.00 89.44 97 GLU A N 1
ATOM 740 C CA . GLU A 1 97 ? 16.291 2.547 -23.127 1.00 89.44 97 GLU A CA 1
ATOM 741 C C . GLU A 1 97 ? 15.596 3.480 -24.140 1.00 89.44 97 GLU A C 1
ATOM 743 O O . GLU A 1 97 ? 15.925 4.660 -24.252 1.00 89.44 97 GLU A O 1
ATOM 748 N N . CYS A 1 98 ? 14.662 2.958 -24.942 1.00 86.81 98 CYS A N 1
ATOM 749 C CA . CYS A 1 98 ? 14.058 3.683 -26.059 1.00 86.81 98 CYS A CA 1
ATOM 750 C C . CYS A 1 98 ? 12.658 3.150 -26.383 1.00 86.81 98 CYS A C 1
ATOM 752 O O . CYS A 1 98 ? 12.429 1.941 -26.396 1.00 86.81 98 CYS A O 1
ATOM 754 N N . VAL A 1 99 ? 11.737 4.061 -26.709 1.00 86.12 99 VAL A N 1
ATOM 755 C CA . VAL A 1 99 ? 10.395 3.741 -27.207 1.00 86.12 99 VAL A CA 1
ATOM 756 C C . VAL A 1 99 ? 10.234 4.342 -28.602 1.00 86.12 99 VAL A C 1
ATOM 758 O O . VAL A 1 99 ? 10.367 5.550 -28.784 1.00 86.12 99 VAL A O 1
ATOM 761 N N . ILE A 1 100 ? 9.926 3.504 -29.595 1.00 88.56 100 ILE A N 1
ATOM 762 C CA . ILE A 1 100 ? 9.619 3.949 -30.960 1.00 88.56 100 ILE A CA 1
ATOM 763 C C . ILE A 1 100 ? 8.107 4.116 -31.078 1.00 88.56 100 ILE A C 1
ATOM 765 O O . ILE A 1 100 ? 7.356 3.149 -30.959 1.00 88.56 100 ILE A O 1
ATOM 769 N N . ILE A 1 101 ? 7.662 5.342 -31.343 1.00 88.19 101 ILE A N 1
ATOM 770 C CA . ILE A 1 101 ? 6.245 5.662 -31.525 1.00 88.19 101 ILE A CA 1
ATOM 771 C C . ILE A 1 101 ? 5.975 5.838 -33.020 1.00 88.19 101 ILE A C 1
ATOM 773 O O . ILE A 1 101 ? 6.691 6.562 -33.712 1.00 88.19 101 ILE A O 1
ATOM 777 N N . LYS A 1 102 ? 4.932 5.177 -33.530 1.00 84.12 102 LYS A N 1
ATOM 778 C CA . LYS A 1 102 ? 4.437 5.411 -34.889 1.00 84.12 102 LYS A CA 1
ATOM 779 C C . LYS A 1 102 ? 3.603 6.688 -34.891 1.00 84.12 102 LYS A C 1
ATOM 781 O O . LYS A 1 102 ? 2.599 6.767 -34.192 1.00 84.12 102 LYS A O 1
ATOM 786 N N . GLU A 1 103 ? 4.000 7.665 -35.695 1.00 79.31 103 GLU A N 1
ATOM 787 C CA . GLU A 1 103 ? 3.226 8.886 -35.890 1.00 79.31 103 GLU A CA 1
ATOM 788 C C . GLU A 1 103 ? 1.953 8.560 -36.691 1.00 79.31 103 GLU A C 1
ATOM 790 O O . GLU A 1 103 ? 2.008 8.219 -37.877 1.00 79.31 103 GLU A O 1
ATOM 795 N N . GLU A 1 104 ? 0.787 8.628 -36.046 1.00 73.69 104 GLU A N 1
ATOM 796 C CA . GLU A 1 104 ? -0.467 8.762 -36.782 1.00 73.69 104 GLU A CA 1
ATOM 797 C C . GLU A 1 104 ? -0.549 10.196 -37.295 1.00 73.69 104 GLU A C 1
ATOM 799 O O . GLU A 1 104 ? -0.674 11.146 -36.521 1.00 73.69 104 GLU A O 1
ATOM 804 N N . LYS A 1 105 ? -0.474 10.365 -38.620 1.00 65.12 105 LYS A N 1
ATOM 805 C CA . LYS A 1 105 ? -0.789 11.648 -39.246 1.00 65.12 105 LYS A CA 1
ATOM 806 C C . LYS A 1 105 ? -2.227 12.007 -38.890 1.00 65.12 105 LYS A C 1
ATOM 808 O O . LYS A 1 105 ? -3.159 11.457 -39.473 1.00 65.12 105 LYS A O 1
ATOM 813 N N . VAL A 1 106 ? -2.405 12.964 -37.985 1.00 65.38 106 VAL A N 1
ATOM 814 C CA . VAL A 1 106 ? -3.676 13.677 -37.862 1.00 65.38 106 VAL A CA 1
ATOM 815 C C . VAL A 1 106 ? -3.903 14.346 -39.222 1.00 65.38 106 VAL A C 1
ATOM 817 O O . VAL A 1 106 ? -3.047 15.136 -39.635 1.00 65.38 106 VAL A O 1
ATOM 820 N N . PRO A 1 107 ? -4.972 14.016 -39.975 1.00 60.12 107 PRO A N 1
ATOM 821 C CA . PRO A 1 107 ? -5.210 14.664 -41.254 1.00 60.12 107 PRO A CA 1
ATOM 822 C C . PRO A 1 107 ? -5.307 16.164 -40.997 1.00 60.12 107 PRO A C 1
ATOM 824 O O . PRO A 1 107 ? -6.125 16.618 -40.192 1.00 60.12 107 PRO A O 1
ATOM 827 N N . LEU A 1 108 ? -4.408 16.920 -41.629 1.00 64.75 108 LEU A N 1
ATOM 828 C CA . LEU A 1 108 ? -4.341 18.363 -41.468 1.00 64.75 108 LEU A CA 1
ATOM 829 C C . LEU A 1 108 ? -5.719 18.930 -41.803 1.00 64.75 108 LEU A C 1
ATOM 831 O O . LEU A 1 108 ? -6.265 18.666 -42.874 1.00 64.75 108 LEU A O 1
ATOM 835 N N . ILE A 1 109 ? -6.280 19.719 -40.886 1.00 62.56 109 ILE A N 1
ATOM 836 C CA . ILE A 1 109 ? -7.603 20.340 -41.044 1.00 62.56 109 ILE A CA 1
ATOM 837 C C . ILE A 1 109 ? -7.649 21.154 -42.357 1.00 62.56 109 ILE A C 1
ATOM 839 O O . ILE A 1 109 ? -8.695 21.244 -42.993 1.00 62.56 109 ILE A O 1
ATOM 843 N N . SER A 1 110 ? -6.499 21.651 -42.833 1.00 58.66 110 SER A N 1
ATOM 844 C CA . SER A 1 110 ? -6.338 22.316 -44.132 1.00 58.66 110 SER A CA 1
ATOM 845 C C . SER A 1 110 ? -6.754 21.469 -45.341 1.00 58.66 110 SER A C 1
ATOM 847 O O . SER A 1 110 ? -7.292 22.027 -46.291 1.00 58.66 110 SER A O 1
ATOM 849 N N . GLN A 1 111 ? -6.595 20.141 -45.306 1.00 56.34 111 GLN A N 1
ATOM 850 C CA . GLN A 1 111 ? -7.035 19.265 -46.401 1.00 56.34 111 GLN A CA 1
ATOM 851 C C . GLN A 1 111 ? -8.565 19.223 -46.502 1.00 56.34 111 GLN A C 1
ATOM 853 O O . GLN A 1 111 ? -9.109 19.293 -47.599 1.00 56.34 111 GLN A O 1
ATOM 858 N N . LYS A 1 112 ? -9.265 19.233 -45.356 1.00 58.44 112 LYS A N 1
ATOM 859 C CA . LYS A 1 112 ? -10.730 19.365 -45.317 1.00 58.44 112 LYS A CA 1
ATOM 860 C C . LYS A 1 112 ? -11.211 20.760 -45.723 1.00 58.44 112 LYS A C 1
ATOM 862 O O . LYS A 1 112 ? -12.332 20.879 -46.211 1.00 58.44 112 LYS A O 1
ATOM 867 N N . TYR A 1 113 ? -10.422 21.814 -45.498 1.00 58.97 113 TYR A N 1
ATOM 868 C CA . TYR A 1 113 ? -10.776 23.166 -45.942 1.00 58.97 113 TYR A CA 1
ATOM 869 C C . TYR A 1 113 ? -10.687 23.311 -47.466 1.00 58.97 113 TYR A C 1
ATOM 871 O O . TYR A 1 113 ? -11.617 23.861 -48.048 1.00 58.97 113 TYR A O 1
ATOM 879 N N . GLU A 1 114 ? -9.641 22.787 -48.114 1.00 60.75 114 GLU A N 1
ATOM 880 C CA . GLU A 1 114 ? -9.531 22.827 -49.584 1.00 60.75 114 GLU A CA 1
ATOM 881 C C . GLU A 1 114 ? -10.588 21.931 -50.259 1.00 60.75 114 GLU A C 1
ATOM 883 O O . GLU A 1 114 ? -11.307 22.404 -51.137 1.00 60.75 114 GLU A O 1
ATOM 888 N N . GLU A 1 115 ? -10.821 20.706 -49.762 1.00 61.56 115 GLU A N 1
ATOM 889 C CA . GLU A 1 115 ? -11.892 19.828 -50.282 1.00 61.56 115 GLU A CA 1
ATOM 890 C C . GLU A 1 115 ? -13.299 20.445 -50.173 1.00 61.56 115 GLU A C 1
ATOM 892 O O . GLU A 1 115 ? -14.169 20.173 -51.003 1.00 61.56 115 GLU A O 1
ATOM 897 N N . ASN A 1 116 ? -13.558 21.270 -49.152 1.00 62.09 116 ASN A N 1
ATOM 898 C CA . ASN A 1 116 ? -14.848 21.953 -49.012 1.00 62.09 116 ASN A CA 1
ATOM 899 C C . ASN A 1 116 ? -14.922 23.265 -49.802 1.00 62.09 116 ASN A C 1
ATOM 901 O O . ASN A 1 116 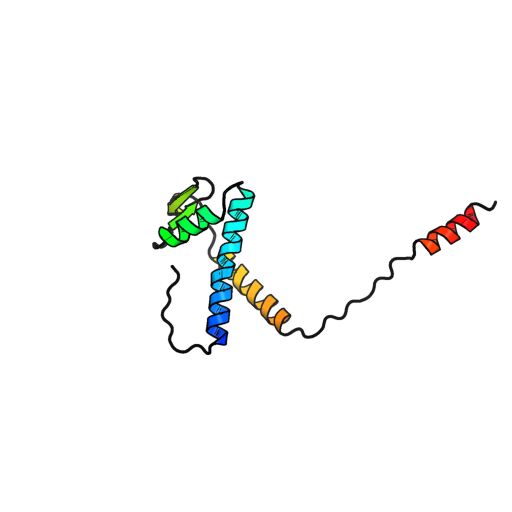? -16.023 23.694 -50.144 1.00 62.09 116 ASN A O 1
ATOM 905 N N . LYS A 1 117 ? -13.788 23.895 -50.121 1.00 58.28 117 LYS A N 1
ATOM 906 C CA . LYS A 1 117 ? -13.742 25.112 -50.941 1.00 58.28 117 LYS A CA 1
ATOM 907 C C . LYS A 1 117 ? -14.109 24.815 -52.395 1.00 58.28 117 LYS A C 1
ATOM 909 O O . LYS A 1 117 ? -14.891 25.563 -52.977 1.00 58.28 117 LYS A O 1
ATOM 914 N N . ASP A 1 118 ? -13.668 23.673 -52.919 1.00 61.22 118 ASP A N 1
ATOM 915 C CA . ASP A 1 118 ? -14.045 23.191 -54.256 1.00 61.22 118 ASP A CA 1
ATOM 916 C C . ASP A 1 118 ? -15.543 22.844 -54.367 1.00 61.22 118 ASP A C 1
ATOM 918 O O . ASP A 1 118 ? -16.124 22.890 -55.448 1.00 61.22 118 ASP A O 1
ATOM 922 N N . ARG A 1 119 ? -16.210 22.550 -53.241 1.00 62.50 119 ARG A N 1
ATOM 923 C CA . ARG A 1 119 ? -17.657 22.268 -53.182 1.00 62.50 119 ARG A CA 1
ATOM 924 C C . ARG A 1 119 ? -18.543 23.508 -53.036 1.00 62.50 119 ARG A C 1
ATOM 926 O O . ARG A 1 119 ? -19.744 23.407 -53.263 1.00 62.50 119 ARG A O 1
ATOM 933 N N . LEU A 1 120 ? -17.972 24.649 -52.650 1.00 58.66 120 LEU A N 1
ATOM 934 C CA . LEU A 1 120 ? -18.677 25.923 -52.436 1.00 58.66 120 LEU A CA 1
ATOM 935 C C . LEU A 1 120 ? -18.526 26.902 -53.617 1.00 58.66 120 LEU A C 1
ATOM 937 O O . LEU A 1 120 ? -19.068 28.003 -53.566 1.00 58.66 120 LEU A O 1
ATOM 941 N N . GLY A 1 121 ? -17.785 26.517 -54.661 1.00 59.38 121 GLY A N 1
ATOM 942 C CA . GLY A 1 121 ? -17.526 27.320 -55.861 1.00 59.38 121 GLY A CA 1
ATOM 943 C C . GLY A 1 121 ? -18.477 27.087 -57.044 1.00 59.38 121 GLY A C 1
ATOM 944 O O . GLY A 1 121 ? -18.136 27.494 -58.156 1.00 59.38 121 GLY A O 1
ATOM 945 N N . HIS A 1 122 ? -19.629 26.442 -56.835 1.00 42.75 122 HIS A N 1
ATOM 946 C CA . HIS A 1 122 ? -20.667 26.223 -57.852 1.00 42.75 122 HIS A CA 1
ATOM 947 C C . HIS A 1 122 ? -22.004 26.832 -57.440 1.00 42.75 122 HIS A C 1
ATOM 949 O O . HIS A 1 122 ? -22.405 26.627 -56.272 1.00 42.75 122 HIS A O 1
#

Secondary structure (DSSP, 8-state):
----------HHHHHHHHHHHHHTHHHHHHHHHHTT--HHHHHHHHHHH--STTEEEETTTTEEEETTTTT----HHHHHHHHHHHHHHHHHHHT----PPP---PPPHHHHHHHHHTTS--

Radius of gyration: 25.22 Å; chains: 1; bounding box: 45×41×75 Å

Sequence (122 aa):
LFRTTIDDYANDELLGKEIVINSLYAPITQICLNADKNPGEAIYQIEKDCDQEGFGYNVITNKIEHLIDAGVIDPKKVARVALENAASIVGSLLTTECVIIKEEKVPLISQKYEENKDRLGH